Protein AF-A0A6A5S506-F1 (afdb_monomer)

Nearest PDB structures (foldseek):
  6pax-assembly1_A  TM=7.959E-01  e=2.184E-05  Homo sapiens
  1mdm-assembly1_A  TM=7.674E-01  e=9.597E-05  Homo sapiens
  1pdn-assembly1_C  TM=5.297E-01  e=1.581E-03  Drosophila melanogaster
  2lvs-assembly1_A  TM=4.074E-01  e=1.272E-01  Hyperthermus butylicus DSM 5456
  5yzg-assembly1_L  TM=2.862E-01  e=1.609E+00  Homo sapiens

Radius of gyration: 25.76 Å; Cα contacts (8 Å, |Δi|>4): 97; chains: 1; bounding box: 69×29×56 Å

Mean predicted aligned error: 9.63 Å

Solvent-accessible surface area (backbone atoms only — not comparable to full-atom values): 8036 Å² total; per-residue (Å²): 115,65,77,62,83,98,49,81,76,56,67,70,58,49,50,52,47,49,53,40,51,74,70,68,52,54,54,67,54,46,19,65,75,67,35,38,47,50,72,56,47,52,51,29,50,52,21,32,72,76,64,72,32,68,62,73,70,88,87,61,85,84,73,82,78,68,91,71,48,70,68,57,53,50,50,52,49,56,52,33,76,80,36,57,81,65,52,62,67,57,54,44,49,50,40,30,75,78,66,72,42,90,66,52,64,69,54,54,51,54,48,35,58,74,68,70,58,42,66,70,57,34,53,49,51,52,50,66,70,65,60,78,132

pLDDT: mean 86.16, std 11.19, range [46.22, 95.44]

Sequence (133 aa):
MMRVNGKRLPATTQQAVVEHIAAVEKDSEVSAACQVDRRTVAKLRLSLEYWGQCYPPPSVRLGRPPLLQQAQLEALQLYLDGRPGAYLEEMQQCLYNDYDVECSLSTVWRALEKLHYSRKLATKRAIEQSEPL

Structure (mmCIF, N/CA/C/O backbone):
data_AF-A0A6A5S506-F1
#
_entry.id   AF-A0A6A5S506-F1
#
loop_
_atom_site.group_PDB
_atom_site.id
_atom_site.type_symbol
_atom_site.label_atom_id
_atom_site.label_alt_id
_atom_site.label_comp_id
_atom_site.label_asym_id
_atom_site.label_entity_id
_atom_site.label_seq_id
_atom_site.pdbx_PDB_ins_code
_atom_site.Cartn_x
_atom_site.Cartn_y
_atom_site.Cartn_z
_atom_site.occupancy
_atom_site.B_iso_or_equiv
_atom_site.auth_seq_id
_atom_site.auth_comp_id
_atom_site.auth_asym_id
_atom_site.auth_atom_id
_atom_site.pdbx_PDB_model_num
ATOM 1 N N . MET A 1 1 ? 27.027 9.916 -18.399 1.00 61.34 1 MET A N 1
ATOM 2 C CA . MET A 1 1 ? 26.022 8.861 -18.143 1.00 61.34 1 MET A CA 1
ATOM 3 C C . MET A 1 1 ? 25.195 9.221 -16.922 1.00 61.34 1 MET A C 1
ATOM 5 O O . MET A 1 1 ? 25.760 9.427 -15.850 1.00 61.34 1 MET A O 1
ATOM 9 N N . MET A 1 2 ? 23.880 9.333 -17.082 1.00 62.28 2 MET A N 1
ATOM 10 C CA . MET A 1 2 ? 22.970 9.719 -16.009 1.00 62.28 2 MET A CA 1
ATOM 11 C C . MET A 1 2 ? 22.794 8.556 -15.025 1.00 62.28 2 MET A C 1
ATOM 13 O O . MET A 1 2 ? 22.239 7.512 -15.365 1.00 62.28 2 MET A O 1
ATOM 17 N N . ARG A 1 3 ? 23.290 8.725 -13.795 1.00 58.25 3 ARG A N 1
ATOM 18 C CA . ARG A 1 3 ? 23.077 7.785 -12.688 1.00 58.25 3 ARG A CA 1
ATOM 19 C C . ARG A 1 3 ? 22.092 8.398 -11.711 1.00 58.25 3 ARG A C 1
ATOM 21 O O . ARG A 1 3 ? 22.434 9.323 -10.983 1.00 58.25 3 ARG A O 1
ATOM 28 N N . VAL A 1 4 ? 20.872 7.878 -11.695 1.00 61.72 4 VAL A N 1
ATOM 29 C CA . VAL A 1 4 ? 19.868 8.278 -10.711 1.00 61.72 4 VAL A CA 1
ATOM 30 C C . VAL A 1 4 ? 19.883 7.231 -9.599 1.00 61.72 4 VAL A C 1
ATOM 32 O O . VAL A 1 4 ? 19.348 6.136 -9.751 1.00 61.72 4 VAL A O 1
ATOM 35 N N . ASN A 1 5 ? 20.581 7.517 -8.500 1.00 72.19 5 ASN A N 1
ATOM 36 C CA . ASN A 1 5 ? 20.667 6.585 -7.374 1.00 72.19 5 ASN A CA 1
ATOM 37 C C . ASN A 1 5 ? 19.298 6.439 -6.699 1.00 72.19 5 ASN A C 1
ATOM 39 O O . ASN A 1 5 ? 18.710 7.429 -6.266 1.00 72.19 5 ASN A O 1
ATOM 43 N N . GLY A 1 6 ? 18.799 5.202 -6.617 1.00 71.88 6 GLY A N 1
ATOM 44 C CA . GLY A 1 6 ? 17.577 4.848 -5.884 1.00 71.88 6 GLY A CA 1
ATOM 45 C C . GLY A 1 6 ? 16.274 5.463 -6.411 1.00 71.88 6 GLY A C 1
ATOM 46 O O . GLY A 1 6 ? 15.233 5.278 -5.787 1.00 71.88 6 GLY A O 1
ATOM 47 N N . LYS A 1 7 ? 16.297 6.186 -7.538 1.00 83.62 7 LYS A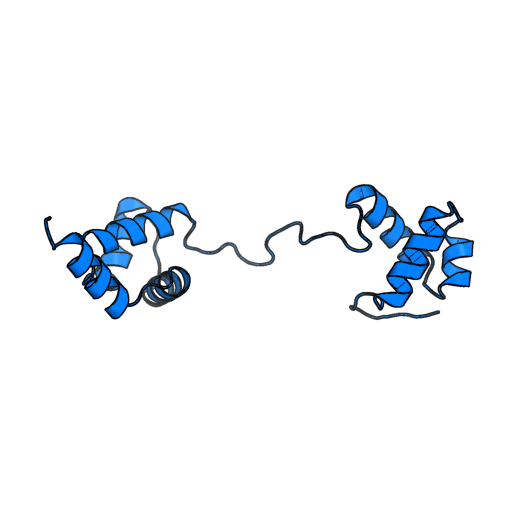 N 1
ATOM 48 C CA . LYS A 1 7 ? 15.117 6.834 -8.128 1.00 83.62 7 LYS A CA 1
ATOM 49 C C . LYS A 1 7 ? 14.898 6.357 -9.560 1.00 83.62 7 LYS A C 1
ATOM 51 O O . LYS A 1 7 ? 15.832 5.949 -10.246 1.00 83.62 7 LYS A O 1
ATOM 56 N N . ARG A 1 8 ? 13.645 6.434 -10.010 1.00 89.31 8 ARG A N 1
ATOM 57 C CA . ARG A 1 8 ? 13.273 6.173 -11.405 1.00 89.31 8 ARG A CA 1
ATOM 58 C C . ARG A 1 8 ? 13.862 7.250 -12.318 1.00 89.31 8 ARG A C 1
ATOM 60 O O . ARG A 1 8 ? 14.032 8.397 -11.904 1.00 89.31 8 ARG A O 1
ATOM 67 N N . LEU A 1 9 ? 14.142 6.876 -13.564 1.00 90.06 9 LEU A N 1
ATOM 68 C CA . LEU A 1 9 ? 14.486 7.828 -14.619 1.00 90.06 9 LEU A CA 1
ATOM 69 C C . LEU A 1 9 ? 13.352 8.853 -14.819 1.00 90.06 9 LEU A C 1
ATOM 71 O O . LEU A 1 9 ? 12.186 8.504 -14.623 1.00 90.06 9 LEU A O 1
ATOM 75 N N . PRO A 1 10 ? 13.657 10.087 -15.250 1.00 90.69 10 PRO A N 1
ATOM 76 C CA . PRO A 1 10 ? 12.651 11.056 -15.674 1.00 90.69 10 PRO A CA 1
ATOM 77 C C . PRO A 1 10 ? 11.755 10.490 -16.780 1.00 90.69 10 PRO A C 1
ATOM 79 O O . PRO A 1 10 ? 12.212 9.695 -17.602 1.00 90.69 10 PRO A O 1
ATOM 82 N N . ALA A 1 11 ? 10.490 10.912 -16.820 1.00 90.56 11 ALA A N 1
ATOM 83 C CA . ALA A 1 11 ? 9.519 10.420 -17.801 1.00 90.56 11 ALA A CA 1
ATOM 84 C C . ALA A 1 11 ? 9.969 10.659 -19.254 1.00 90.56 11 ALA A C 1
ATOM 86 O O . ALA A 1 11 ? 9.819 9.776 -20.089 1.00 90.56 11 ALA A O 1
ATOM 87 N N . THR A 1 12 ? 10.609 11.799 -19.525 1.00 92.88 12 THR A N 1
ATOM 88 C CA . THR A 1 12 ? 11.167 12.134 -20.845 1.00 92.88 12 THR A CA 1
ATOM 89 C C . THR A 1 12 ? 12.238 11.138 -21.287 1.00 92.88 12 THR A C 1
ATOM 91 O O . THR A 1 12 ? 12.208 10.634 -22.404 1.00 92.88 12 THR A O 1
ATOM 94 N N . THR A 1 13 ? 13.158 10.779 -20.389 1.00 92.12 13 THR A N 1
ATOM 95 C CA . THR A 1 13 ? 14.190 9.770 -20.660 1.00 92.12 13 THR A CA 1
ATOM 96 C C . THR A 1 13 ? 13.586 8.379 -20.833 1.00 92.12 13 THR A C 1
ATOM 98 O O . THR A 1 13 ? 14.070 7.603 -21.648 1.00 92.12 13 THR A O 1
ATOM 101 N N . GLN A 1 14 ? 12.533 8.045 -20.080 1.00 92.06 14 GLN A N 1
ATOM 102 C CA . GLN A 1 14 ? 11.826 6.776 -20.261 1.00 92.06 14 GLN A CA 1
ATOM 103 C C . GLN A 1 14 ? 11.188 6.684 -21.649 1.00 92.06 14 GLN A C 1
ATOM 105 O O . GLN A 1 14 ? 11.339 5.656 -22.295 1.00 92.06 14 GLN A O 1
ATOM 110 N N . GLN A 1 15 ? 10.515 7.746 -22.105 1.00 93.88 15 GLN A N 1
ATOM 111 C CA . GLN A 1 15 ? 9.900 7.803 -23.436 1.00 93.88 15 GLN A CA 1
ATOM 112 C C . GLN A 1 15 ? 10.941 7.616 -24.540 1.00 93.88 15 GLN A C 1
ATOM 114 O O . GLN A 1 15 ? 10.774 6.724 -25.363 1.00 93.88 15 GLN A O 1
ATOM 119 N N . ALA A 1 16 ? 12.062 8.341 -24.474 1.00 93.50 16 ALA A N 1
ATOM 120 C CA . ALA A 1 16 ? 13.157 8.171 -25.427 1.00 93.50 16 ALA A CA 1
ATOM 121 C C . ALA A 1 16 ? 13.675 6.720 -25.457 1.00 93.50 16 ALA A C 1
ATOM 123 O O . ALA A 1 16 ? 13.827 6.129 -26.521 1.00 93.50 16 ALA A O 1
ATOM 124 N N . VAL A 1 17 ? 13.885 6.098 -24.289 1.00 92.75 17 VAL A N 1
ATOM 125 C CA . VAL A 1 17 ? 14.314 4.690 -24.220 1.00 92.75 17 VAL A CA 1
ATOM 126 C C . VAL A 1 17 ? 13.277 3.755 -24.852 1.00 92.75 17 VAL A C 1
ATOM 128 O O . VAL A 1 17 ? 13.663 2.826 -25.556 1.00 92.75 17 VAL A O 1
ATOM 131 N N . VAL A 1 18 ? 11.981 3.983 -24.625 1.00 94.88 18 VAL A N 1
ATOM 132 C CA . VAL A 1 18 ? 10.912 3.177 -25.239 1.00 94.88 18 VAL A CA 1
ATOM 133 C C . VAL A 1 18 ? 10.914 3.328 -26.756 1.00 94.88 18 VAL A C 1
ATOM 135 O O . VAL A 1 18 ? 10.841 2.317 -27.446 1.00 94.88 18 VAL A O 1
ATOM 138 N N . GLU A 1 19 ? 11.040 4.548 -27.274 1.00 94.75 19 GLU A N 1
ATOM 139 C CA . GLU A 1 19 ? 11.079 4.828 -28.715 1.00 94.75 19 GLU A CA 1
ATOM 140 C C . GLU A 1 19 ? 12.256 4.116 -29.395 1.00 94.75 19 GLU A C 1
ATOM 142 O O . GLU A 1 19 ? 12.061 3.401 -30.378 1.00 94.75 19 GLU A O 1
ATOM 147 N N . HIS A 1 20 ? 13.457 4.213 -28.821 1.00 93.75 20 HIS A N 1
ATOM 148 C CA . HIS A 1 20 ? 14.643 3.526 -29.341 1.00 93.75 20 HIS A CA 1
ATOM 149 C C . HIS A 1 20 ? 14.534 1.993 -29.245 1.00 93.75 20 HIS A C 1
ATOM 151 O O . HIS A 1 20 ? 14.959 1.270 -30.147 1.00 93.75 20 HIS A O 1
ATOM 157 N N . ILE A 1 21 ? 13.933 1.461 -28.173 1.00 93.25 21 ILE A N 1
ATOM 158 C CA . ILE A 1 21 ? 13.669 0.018 -28.059 1.00 93.25 21 ILE A CA 1
ATOM 159 C C . ILE A 1 21 ? 12.630 -0.430 -29.098 1.00 93.25 21 ILE A C 1
ATOM 161 O O . ILE A 1 21 ? 12.804 -1.488 -29.701 1.00 93.25 21 ILE A O 1
ATOM 165 N N . ALA A 1 22 ? 11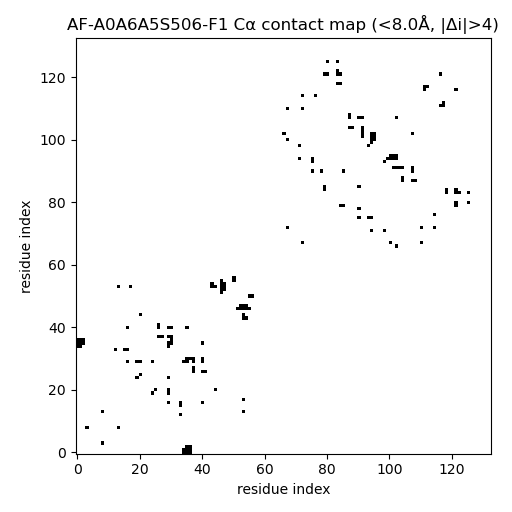.585 0.366 -29.337 1.00 92.12 22 ALA A N 1
ATOM 166 C CA . ALA A 1 22 ? 10.565 0.088 -30.348 1.00 92.12 22 ALA A CA 1
ATOM 167 C C . ALA A 1 22 ? 11.136 0.124 -31.776 1.00 92.12 22 ALA A C 1
ATOM 169 O O . ALA A 1 22 ? 10.696 -0.644 -32.628 1.00 92.12 22 ALA A O 1
ATOM 170 N N . ALA A 1 23 ? 12.164 0.942 -32.015 1.00 93.25 23 ALA A N 1
ATOM 171 C CA . ALA A 1 23 ? 12.942 0.957 -33.253 1.00 93.25 23 ALA A CA 1
ATOM 172 C C . ALA A 1 23 ? 13.892 -0.254 -33.417 1.00 93.25 23 ALA A C 1
ATOM 174 O O . ALA A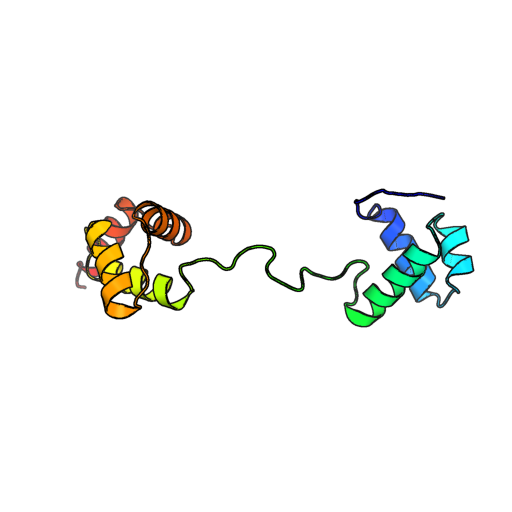 1 23 ? 14.608 -0.341 -34.412 1.00 93.25 23 ALA A O 1
ATOM 175 N N . VAL A 1 24 ? 13.881 -1.213 -32.479 1.00 91.06 24 VAL A N 1
ATOM 176 C CA . VAL A 1 24 ? 14.688 -2.451 -32.507 1.00 91.06 24 VAL A CA 1
ATOM 177 C C . VAL A 1 24 ? 16.202 -2.176 -32.468 1.00 91.06 24 VAL A C 1
ATOM 179 O O . VAL A 1 24 ? 17.022 -2.962 -32.944 1.00 91.06 24 VAL A O 1
ATOM 182 N N . GLU A 1 25 ? 16.601 -1.064 -31.851 1.00 91.94 25 GLU A N 1
ATOM 183 C CA . GLU A 1 25 ? 18.012 -0.733 -31.648 1.00 91.94 25 GLU A CA 1
ATOM 184 C C . GLU A 1 25 ? 18.673 -1.656 -30.614 1.00 91.94 25 GLU A C 1
ATOM 186 O O . GLU A 1 25 ? 18.027 -2.257 -29.745 1.00 91.94 25 GLU A O 1
ATOM 191 N N . LYS A 1 26 ? 20.000 -1.777 -30.656 1.00 93.69 26 LYS A N 1
ATOM 192 C CA . LYS A 1 26 ? 20.753 -2.553 -29.655 1.00 93.69 26 LYS A CA 1
ATOM 193 C C . LYS A 1 26 ? 20.925 -1.753 -28.365 1.00 93.69 26 LYS A C 1
ATOM 195 O O . LYS A 1 26 ? 21.063 -0.538 -28.395 1.00 93.69 26 LYS A O 1
ATOM 200 N N . ASP A 1 27 ? 21.056 -2.433 -27.222 1.00 92.44 27 ASP A N 1
ATOM 201 C CA . ASP A 1 27 ? 21.238 -1.774 -25.912 1.00 92.44 27 ASP A CA 1
ATOM 202 C C . ASP A 1 27 ? 22.395 -0.758 -25.878 1.00 92.44 27 ASP A C 1
ATOM 204 O O . ASP A 1 27 ? 22.353 0.206 -25.117 1.00 92.44 27 ASP A O 1
ATOM 208 N N . SER A 1 28 ? 23.448 -0.976 -26.674 1.00 92.69 28 SER A N 1
ATOM 209 C CA . SER A 1 28 ? 24.576 -0.048 -26.808 1.00 92.69 28 SER A CA 1
ATOM 210 C C . SER A 1 28 ? 24.196 1.267 -27.488 1.00 92.69 28 SER A C 1
ATOM 212 O O . SER A 1 28 ? 24.685 2.315 -27.078 1.00 92.69 28 SER A O 1
ATOM 214 N N . GLU A 1 29 ? 23.331 1.210 -28.500 1.00 93.62 29 GLU A N 1
ATOM 215 C CA . GLU A 1 29 ? 22.855 2.370 -29.264 1.00 93.62 29 GLU A CA 1
ATOM 216 C C . GLU A 1 29 ? 21.900 3.194 -28.399 1.00 93.62 29 GLU A C 1
ATOM 218 O O . GLU A 1 29 ? 22.151 4.376 -28.166 1.00 93.62 29 GLU A O 1
ATOM 223 N N . VAL A 1 30 ? 20.925 2.531 -27.765 1.00 92.94 30 VAL A N 1
ATOM 224 C CA . VAL A 1 30 ? 19.998 3.162 -26.810 1.00 92.94 30 VAL A CA 1
ATOM 225 C C . VAL A 1 30 ? 20.751 3.811 -25.644 1.00 92.94 30 VAL A C 1
ATOM 227 O O . VAL A 1 30 ? 20.432 4.915 -25.206 1.00 92.94 30 VAL A O 1
ATOM 230 N N . SER A 1 31 ? 21.787 3.141 -25.131 1.00 94.06 31 SER A N 1
ATOM 231 C CA . SER A 1 31 ? 22.621 3.669 -24.048 1.00 94.06 31 SER A CA 1
ATOM 232 C C . SER A 1 31 ? 23.354 4.952 -24.454 1.00 94.06 31 SER A C 1
ATOM 234 O O . SER A 1 31 ? 23.385 5.908 -23.673 1.00 94.06 31 SER A O 1
ATOM 236 N N . ALA A 1 32 ? 23.909 4.988 -25.669 1.00 92.94 32 ALA A N 1
ATOM 237 C CA . ALA A 1 32 ? 24.594 6.157 -26.207 1.00 92.94 32 ALA A CA 1
ATOM 238 C C . ALA A 1 32 ? 23.620 7.316 -26.479 1.00 92.94 32 ALA A C 1
ATOM 240 O O . ALA A 1 32 ? 23.904 8.447 -26.081 1.00 92.94 32 ALA A O 1
ATOM 241 N N . ALA A 1 33 ? 22.463 7.028 -27.081 1.00 92.12 33 ALA A N 1
ATOM 242 C CA . ALA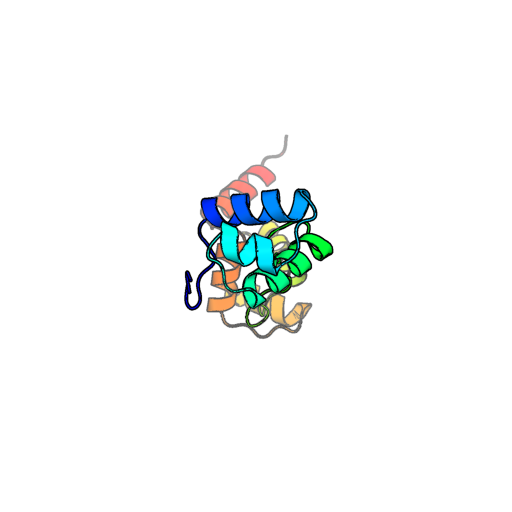 A 1 33 ? 21.448 8.020 -27.429 1.00 92.12 33 ALA A CA 1
ATOM 243 C C . ALA A 1 33 ? 20.787 8.639 -26.187 1.00 92.12 33 ALA A C 1
ATOM 245 O O . ALA A 1 33 ? 20.720 9.859 -26.047 1.00 92.12 33 ALA A O 1
ATOM 246 N N . CYS A 1 34 ? 20.356 7.809 -25.233 1.00 90.19 34 CYS A N 1
ATOM 247 C CA . CYS A 1 34 ? 19.639 8.265 -24.040 1.00 90.19 34 CYS A CA 1
ATOM 248 C C . CYS A 1 34 ? 20.559 8.656 -22.871 1.00 90.19 34 CYS A C 1
ATOM 250 O O . CYS A 1 34 ? 20.066 9.089 -21.828 1.00 90.19 34 CYS A O 1
ATOM 252 N N . GLN A 1 35 ? 21.881 8.477 -22.994 1.00 91.62 35 GLN A N 1
ATOM 253 C CA . GLN A 1 35 ? 22.857 8.703 -21.914 1.00 91.62 35 GLN A CA 1
ATOM 254 C C . GLN A 1 35 ? 22.575 7.875 -20.640 1.00 91.62 35 GLN A C 1
ATOM 256 O O . GLN A 1 35 ? 22.966 8.262 -19.531 1.00 91.62 35 GLN A O 1
ATOM 261 N N . VAL A 1 36 ? 21.922 6.717 -20.790 1.00 90.81 36 VAL A N 1
ATOM 262 C CA . VAL A 1 36 ? 21.536 5.796 -19.707 1.00 90.81 36 VAL A CA 1
ATOM 263 C C . VAL A 1 36 ? 22.503 4.618 -19.658 1.00 90.81 36 VAL A C 1
ATOM 265 O O . VAL A 1 36 ? 22.895 4.094 -20.695 1.00 90.81 36 VAL A O 1
ATOM 268 N N . ASP A 1 37 ? 22.875 4.171 -18.454 1.00 91.31 37 ASP A N 1
ATOM 269 C CA . ASP A 1 37 ? 23.726 2.988 -18.270 1.00 91.31 37 ASP A CA 1
ATOM 270 C C . ASP A 1 37 ? 23.165 1.759 -19.002 1.00 91.31 37 ASP A C 1
ATOM 272 O O . ASP A 1 37 ? 21.980 1.443 -18.884 1.00 91.31 37 ASP A O 1
ATOM 276 N N . ARG A 1 38 ? 24.022 1.035 -19.728 1.00 92.81 38 ARG A N 1
ATOM 277 C CA . ARG A 1 38 ? 23.614 -0.138 -20.512 1.00 92.81 38 ARG A CA 1
ATOM 278 C C . ARG A 1 38 ? 22.896 -1.196 -19.662 1.00 92.81 38 ARG A C 1
ATOM 280 O O . ARG A 1 38 ? 21.949 -1.815 -20.140 1.00 92.81 38 ARG A O 1
ATOM 287 N N . ARG A 1 39 ? 23.291 -1.399 -18.397 1.00 91.94 39 ARG A N 1
ATOM 288 C CA . ARG A 1 39 ? 22.595 -2.335 -17.492 1.00 91.94 39 ARG A CA 1
ATOM 289 C C . ARG A 1 39 ? 21.188 -1.853 -17.160 1.00 91.94 39 ARG A C 1
ATOM 291 O O . ARG A 1 39 ? 20.293 -2.671 -16.976 1.00 91.94 39 ARG A O 1
ATOM 298 N N . THR A 1 40 ? 20.988 -0.542 -17.068 1.00 92.00 40 THR A N 1
ATOM 299 C CA . THR A 1 40 ? 19.662 0.047 -16.872 1.00 92.00 40 THR A CA 1
ATOM 300 C C . THR A 1 40 ? 18.805 -0.148 -18.117 1.00 92.00 40 THR A C 1
ATOM 302 O O . THR A 1 40 ? 17.678 -0.600 -17.974 1.00 92.00 40 THR A O 1
ATOM 305 N N . VAL A 1 41 ? 19.340 0.082 -19.322 1.00 93.94 41 VAL A N 1
ATOM 306 C CA . VAL A 1 41 ? 18.624 -0.201 -20.583 1.00 93.94 41 VAL A CA 1
ATOM 307 C C . VAL A 1 41 ? 18.176 -1.663 -20.648 1.00 93.94 41 VAL A C 1
ATOM 309 O O . VAL A 1 41 ? 16.998 -1.920 -20.873 1.00 93.94 41 VAL A O 1
ATOM 312 N N . ALA A 1 42 ? 19.068 -2.611 -20.344 1.00 94.12 42 ALA A N 1
ATOM 313 C CA . ALA A 1 42 ? 18.729 -4.035 -20.324 1.00 94.12 42 ALA A CA 1
ATOM 314 C C . ALA A 1 42 ? 17.594 -4.360 -19.330 1.00 94.12 42 ALA A C 1
ATOM 316 O O . ALA A 1 42 ? 16.678 -5.113 -19.652 1.00 94.12 42 ALA A O 1
ATOM 317 N N . LYS A 1 43 ? 17.604 -3.751 -18.133 1.00 93.00 43 LYS A N 1
ATOM 318 C CA . LYS A 1 43 ? 16.512 -3.892 -17.151 1.00 93.00 43 LYS A CA 1
ATOM 319 C C . LYS A 1 43 ? 15.193 -3.300 -17.648 1.00 93.00 43 LYS A C 1
ATOM 321 O O . LYS A 1 43 ? 14.148 -3.896 -17.415 1.00 93.00 43 LYS A O 1
ATOM 326 N N . LEU A 1 44 ? 15.235 -2.137 -18.297 1.00 93.25 44 LEU A N 1
ATOM 327 C CA . LEU A 1 44 ? 14.045 -1.485 -18.850 1.00 93.25 44 LEU A CA 1
ATOM 328 C C . LEU A 1 44 ? 13.462 -2.298 -20.005 1.00 93.25 44 LEU A C 1
ATOM 330 O O . LEU A 1 44 ? 12.252 -2.470 -20.059 1.00 93.25 44 LEU A O 1
ATOM 334 N N . ARG A 1 45 ? 14.310 -2.851 -20.878 1.00 94.81 45 ARG A N 1
ATOM 335 C CA . ARG A 1 45 ? 13.902 -3.750 -21.963 1.00 94.81 45 ARG A CA 1
ATOM 336 C C . ARG A 1 45 ? 13.201 -4.990 -21.428 1.00 94.81 45 ARG A C 1
ATOM 338 O O . ARG A 1 45 ? 12.082 -5.264 -21.842 1.00 94.81 45 ARG A O 1
ATOM 345 N N . LEU A 1 46 ? 13.813 -5.662 -20.451 1.00 94.19 46 LEU A N 1
ATOM 346 C CA . LEU A 1 46 ? 13.182 -6.782 -19.756 1.00 94.19 46 LEU A CA 1
ATOM 347 C C . LEU A 1 46 ? 11.844 -6.351 -19.139 1.00 94.19 46 LEU A C 1
ATOM 349 O O . LEU A 1 46 ? 10.848 -7.054 -19.235 1.00 94.19 46 LEU A O 1
ATOM 353 N N . SER A 1 47 ? 11.793 -5.164 -18.533 1.00 93.56 47 SER A N 1
ATOM 354 C CA . SER A 1 47 ? 10.559 -4.679 -17.928 1.00 93.56 47 SER A CA 1
ATOM 355 C C . SER A 1 47 ? 9.443 -4.427 -18.943 1.00 93.56 47 SER A C 1
ATOM 357 O O . SER A 1 47 ? 8.284 -4.754 -18.689 1.00 93.56 47 SER A O 1
ATOM 359 N N . LEU A 1 48 ? 9.789 -3.868 -20.100 1.00 93.88 48 LEU A N 1
ATOM 360 C CA . LEU A 1 48 ? 8.860 -3.641 -21.202 1.00 93.88 48 LEU A CA 1
ATOM 361 C C . LEU A 1 48 ? 8.362 -4.961 -21.794 1.00 93.88 48 LEU A C 1
ATOM 363 O O . LEU A 1 48 ? 7.177 -5.072 -22.081 1.00 93.88 48 LEU A O 1
ATOM 367 N N . GLU A 1 49 ? 9.231 -5.963 -21.915 1.00 93.75 49 GLU A N 1
ATOM 368 C CA . GLU A 1 49 ? 8.870 -7.295 -22.410 1.00 93.75 49 GLU A CA 1
ATOM 369 C C . GLU A 1 49 ? 7.875 -8.007 -21.481 1.00 93.75 49 GLU A C 1
ATOM 371 O O . GLU A 1 49 ? 6.861 -8.522 -21.942 1.00 93.75 49 GLU A O 1
ATOM 376 N N . TYR A 1 50 ? 8.127 -8.001 -20.167 1.00 93.62 50 TYR A N 1
ATOM 377 C CA . TYR A 1 50 ? 7.296 -8.734 -19.204 1.00 93.62 50 TYR A CA 1
ATOM 378 C C . TYR A 1 50 ? 6.029 -7.985 -18.779 1.00 93.62 50 TYR A C 1
ATOM 380 O O . TYR A 1 50 ? 4.995 -8.611 -18.550 1.00 93.62 50 TYR A O 1
ATOM 388 N N . TRP A 1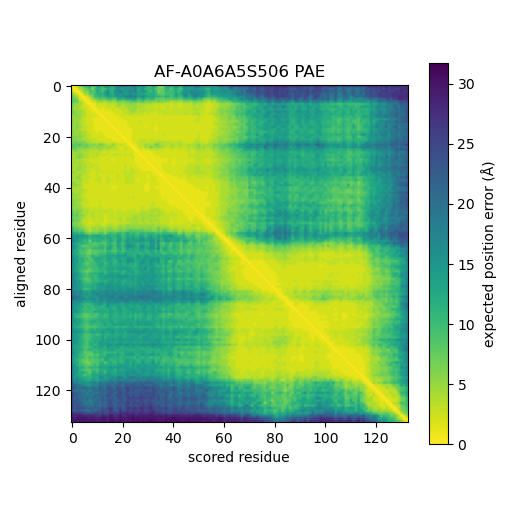 51 ? 6.100 -6.660 -18.618 1.00 91.25 51 TRP A N 1
ATOM 389 C CA . TRP A 1 51 ? 5.009 -5.865 -18.036 1.00 91.25 51 TRP A CA 1
ATOM 390 C C . TRP A 1 51 ? 4.439 -4.801 -18.979 1.00 91.25 51 TRP A C 1
ATOM 392 O O . TRP A 1 51 ? 3.489 -4.122 -18.597 1.00 91.25 51 TRP A O 1
ATOM 402 N N . GLY A 1 52 ? 5.005 -4.602 -20.174 1.00 92.00 52 GLY A N 1
ATOM 403 C CA . GLY A 1 52 ? 4.572 -3.550 -21.106 1.00 92.00 52 GLY A CA 1
ATOM 404 C C . GLY A 1 52 ? 4.915 -2.124 -20.655 1.00 92.00 52 GLY A C 1
ATOM 405 O O . GLY A 1 52 ? 4.468 -1.157 -21.264 1.00 92.00 52 GLY A O 1
ATOM 406 N N . GLN A 1 53 ? 5.701 -1.967 -19.586 1.00 91.75 53 GLN A N 1
ATOM 407 C CA . GLN A 1 53 ? 6.076 -0.669 -19.024 1.00 91.75 53 GLN A CA 1
ATOM 408 C C . GLN A 1 53 ? 7.512 -0.676 -18.490 1.00 91.75 53 GLN A C 1
ATOM 410 O O . GLN A 1 53 ? 8.030 -1.703 -18.052 1.00 91.75 53 GLN A O 1
ATOM 415 N N . CYS A 1 54 ? 8.153 0.497 -18.478 1.00 91.12 54 CYS A N 1
ATOM 416 C CA . CYS A 1 54 ? 9.556 0.678 -18.083 1.00 91.12 54 CYS A CA 1
ATOM 417 C C . CYS A 1 54 ? 9.902 0.172 -16.677 1.00 91.12 54 CYS A C 1
ATOM 419 O O . CYS A 1 54 ? 11.040 -0.214 -16.432 1.00 91.12 54 CYS A O 1
ATOM 421 N N . TYR A 1 55 ? 8.950 0.196 -15.745 1.00 90.56 55 TYR A N 1
ATOM 422 C CA . TYR A 1 55 ? 9.159 -0.306 -14.390 1.00 90.56 55 TYR A CA 1
ATOM 423 C C . TYR A 1 55 ? 8.062 -1.296 -14.028 1.00 90.56 55 TYR A C 1
ATOM 425 O O . TYR A 1 55 ? 6.895 -0.997 -14.286 1.00 90.56 55 TYR A O 1
ATOM 433 N N . PRO A 1 56 ? 8.393 -2.419 -13.371 1.00 87.50 56 PRO A N 1
ATOM 434 C CA . PRO A 1 56 ? 7.392 -3.385 -12.960 1.00 87.50 56 PRO A CA 1
ATOM 435 C C . PRO A 1 56 ? 6.333 -2.711 -12.077 1.00 87.50 56 PRO A C 1
ATOM 437 O O . PRO A 1 56 ? 6.668 -1.847 -11.250 1.00 87.50 56 PRO A O 1
ATOM 440 N N . PRO A 1 57 ? 5.052 -3.080 -12.242 1.00 85.81 57 PRO A N 1
ATOM 441 C CA . PRO A 1 57 ? 4.024 -2.658 -11.308 1.00 85.81 57 PRO A CA 1
ATOM 442 C C . PRO A 1 57 ? 4.342 -3.240 -9.920 1.00 85.81 57 PRO A C 1
ATOM 444 O O . PRO A 1 57 ? 5.118 -4.194 -9.814 1.00 85.81 57 PRO A O 1
ATOM 447 N N . PRO A 1 58 ? 3.767 -2.693 -8.836 1.00 82.31 58 PRO A N 1
ATOM 448 C CA . PRO A 1 58 ? 3.889 -3.297 -7.514 1.00 82.31 58 PRO A CA 1
ATOM 449 C C . PRO A 1 58 ? 3.351 -4.737 -7.558 1.00 82.31 58 PRO A C 1
ATOM 451 O O . PRO A 1 58 ? 2.144 -4.951 -7.589 1.00 82.31 58 PRO A O 1
ATOM 454 N N . SER A 1 59 ? 4.2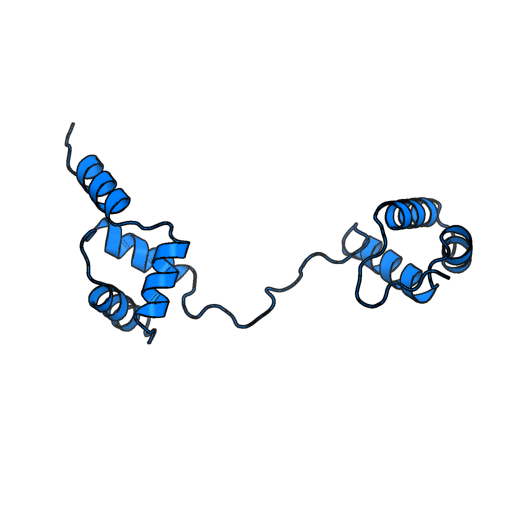49 -5.723 -7.611 1.00 76.69 59 SER A N 1
ATOM 455 C CA . SER A 1 59 ? 3.896 -7.138 -7.793 1.00 76.69 59 SER A CA 1
ATOM 456 C C . SER A 1 59 ? 3.449 -7.813 -6.498 1.00 76.69 59 SER A C 1
ATOM 458 O O . SER A 1 59 ? 2.842 -8.878 -6.525 1.00 76.69 59 SER A O 1
ATOM 460 N N . VAL A 1 60 ? 3.734 -7.192 -5.355 1.00 76.38 60 VAL A N 1
ATOM 461 C CA . VAL A 1 60 ? 3.407 -7.707 -4.027 1.00 76.38 60 VAL A CA 1
ATOM 462 C C . VAL A 1 60 ? 3.003 -6.552 -3.124 1.00 76.38 60 VAL A C 1
ATOM 464 O O . VAL A 1 60 ? 3.553 -5.451 -3.223 1.00 76.38 60 VAL A O 1
ATOM 467 N N . ARG A 1 61 ? 2.063 -6.804 -2.203 1.00 70.38 61 ARG A N 1
ATOM 468 C CA . ARG A 1 61 ? 1.828 -5.881 -1.088 1.00 70.38 61 ARG A CA 1
ATOM 469 C C . ARG A 1 61 ? 3.112 -5.813 -0.269 1.00 70.38 61 ARG A C 1
ATOM 471 O O . ARG A 1 61 ? 3.540 -6.810 0.301 1.00 70.38 61 ARG A O 1
ATOM 478 N N . LEU A 1 62 ? 3.732 -4.639 -0.246 1.00 79.12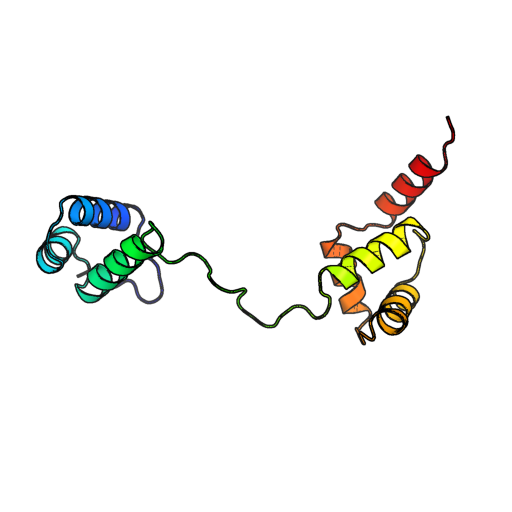 62 LEU A N 1
ATOM 479 C CA . LEU A 1 62 ? 4.930 -4.405 0.546 1.00 79.12 62 LEU A CA 1
ATOM 480 C C . LEU A 1 62 ? 4.544 -4.272 2.024 1.00 79.12 62 LEU A C 1
ATOM 482 O O . LEU A 1 62 ? 3.618 -3.538 2.365 1.00 79.12 62 LEU A O 1
ATOM 486 N N . GLY A 1 63 ? 5.285 -4.956 2.894 1.00 84.12 63 GLY A N 1
ATOM 487 C CA . GLY A 1 63 ? 5.118 -4.887 4.345 1.00 84.12 63 GLY A CA 1
ATOM 488 C C . GLY A 1 63 ? 4.385 -6.083 4.954 1.00 84.12 63 GLY A C 1
ATOM 489 O O . GLY A 1 63 ? 4.051 -7.057 4.282 1.00 84.12 63 GLY A O 1
ATOM 490 N N . ARG A 1 64 ? 4.170 -6.013 6.273 1.00 83.25 64 ARG A N 1
ATOM 491 C CA . ARG A 1 64 ? 3.468 -7.055 7.028 1.00 83.25 64 ARG A CA 1
ATOM 492 C C . ARG A 1 64 ? 1.993 -7.090 6.599 1.00 83.25 64 ARG A C 1
ATOM 494 O O . ARG A 1 64 ? 1.362 -6.029 6.593 1.00 83.25 64 ARG A O 1
ATOM 501 N N . PRO A 1 65 ? 1.426 -8.271 6.295 1.00 84.00 65 PRO A N 1
ATOM 502 C CA . PRO A 1 65 ? -0.007 -8.404 6.072 1.00 84.00 65 PRO A CA 1
ATOM 503 C C . PRO A 1 65 ? -0.810 -7.812 7.243 1.00 84.00 65 PRO A C 1
ATOM 505 O O . PRO A 1 65 ? -0.384 -7.933 8.398 1.00 84.00 65 PRO A O 1
ATOM 508 N N . PRO A 1 66 ? -1.943 -7.140 6.976 1.00 86.12 66 PRO A N 1
ATOM 509 C CA . PRO A 1 66 ? -2.793 -6.621 8.039 1.00 86.12 66 PRO A CA 1
ATOM 510 C C . PRO A 1 66 ? -3.322 -7.772 8.904 1.00 86.12 66 PRO A C 1
ATOM 512 O O . PRO A 1 66 ? -3.578 -8.858 8.394 1.00 86.12 66 PRO A O 1
ATOM 515 N N . LEU A 1 67 ? -3.495 -7.517 10.206 1.00 90.62 67 LEU A N 1
ATOM 516 C CA . LEU A 1 67 ? -4.025 -8.514 11.143 1.00 90.62 67 LEU A CA 1
ATOM 517 C C . LEU A 1 67 ? -5.463 -8.918 10.786 1.00 90.62 67 LEU A C 1
ATOM 519 O O . LEU A 1 67 ? -5.788 -10.096 10.770 1.00 90.62 67 LEU A O 1
ATOM 523 N N . LEU A 1 68 ? -6.302 -7.927 10.480 1.00 92.00 68 LEU A N 1
ATOM 524 C CA . LEU A 1 68 ? -7.668 -8.147 10.018 1.00 92.00 68 LEU A CA 1
ATOM 525 C C . LEU A 1 68 ? -7.654 -8.298 8.499 1.00 92.00 68 LEU A C 1
ATOM 527 O O . LEU A 1 68 ? -7.224 -7.382 7.786 1.00 92.00 68 LEU A O 1
ATOM 531 N N . GLN A 1 69 ? -8.098 -9.456 8.022 1.00 90.81 69 GLN A N 1
ATOM 532 C CA . GLN A 1 69 ? -8.305 -9.710 6.603 1.00 90.81 69 GLN A CA 1
ATOM 533 C C . GLN A 1 69 ? -9.700 -9.232 6.193 1.00 90.81 69 GLN A C 1
ATOM 535 O O . GLN A 1 69 ? -10.497 -8.763 7.005 1.00 90.81 69 GLN A O 1
ATOM 540 N N . GLN A 1 70 ? -9.984 -9.339 4.899 1.00 90.06 70 GLN A N 1
ATOM 541 C CA . GLN A 1 70 ? -11.225 -8.842 4.320 1.00 90.06 70 GLN A CA 1
ATOM 542 C C . GLN A 1 70 ? -12.469 -9.489 4.956 1.00 90.06 70 GLN A C 1
ATOM 544 O O . GLN A 1 70 ? -13.405 -8.776 5.297 1.00 90.06 70 GLN A O 1
ATOM 549 N N . ALA A 1 71 ? -12.435 -10.799 5.216 1.00 90.75 71 ALA A N 1
ATOM 550 C CA . ALA A 1 71 ? -13.547 -11.517 5.841 1.00 90.75 71 ALA A CA 1
ATOM 551 C C . ALA A 1 71 ? -13.881 -10.992 7.250 1.00 90.75 71 ALA A C 1
ATOM 553 O O . ALA A 1 71 ? -15.049 -10.807 7.576 1.00 90.75 71 ALA A O 1
ATOM 554 N N . GLN A 1 72 ? -12.867 -10.686 8.071 1.00 92.94 72 GLN A N 1
ATOM 555 C CA . GLN A 1 72 ? -13.092 -10.105 9.400 1.00 92.94 72 GLN A CA 1
ATOM 556 C C . GLN A 1 72 ? -13.677 -8.691 9.318 1.00 92.94 72 GLN A C 1
ATOM 558 O O . GLN A 1 72 ? -14.488 -8.308 10.156 1.00 92.94 72 GLN A O 1
ATOM 563 N N . LEU A 1 73 ? -13.266 -7.903 8.320 1.00 92.50 73 LEU A N 1
ATOM 564 C CA . LEU A 1 73 ? -13.807 -6.558 8.112 1.00 92.50 73 LEU A CA 1
ATOM 565 C C . LEU A 1 73 ? -15.281 -6.602 7.694 1.00 92.50 73 LEU A C 1
ATOM 567 O O . LEU A 1 73 ? -16.075 -5.810 8.194 1.00 92.50 73 LEU A O 1
ATOM 571 N N . GLU A 1 74 ? -15.646 -7.537 6.819 1.00 91.50 74 GLU A N 1
ATOM 572 C CA . GLU A 1 74 ? -17.030 -7.751 6.382 1.00 91.50 74 GLU A CA 1
ATOM 573 C C . GLU A 1 74 ? -17.919 -8.235 7.527 1.00 91.50 74 GLU A C 1
ATOM 575 O O . GLU A 1 74 ? -19.020 -7.719 7.709 1.00 91.50 74 GLU A O 1
ATOM 580 N N . ALA A 1 75 ? -17.423 -9.157 8.353 1.00 90.19 75 ALA A N 1
ATOM 581 C CA . ALA A 1 75 ? -18.136 -9.607 9.543 1.00 90.19 75 ALA A CA 1
ATOM 582 C C . ALA A 1 75 ? -18.373 -8.470 10.538 1.00 90.19 75 ALA A C 1
ATOM 584 O O . ALA A 1 75 ? -19.472 -8.311 11.062 1.00 90.19 75 ALA A O 1
ATOM 585 N N . LEU A 1 76 ? -17.354 -7.637 10.750 1.00 91.44 76 LEU A N 1
ATOM 586 C CA . LEU A 1 76 ? -17.456 -6.475 11.620 1.00 91.44 76 LEU A CA 1
ATOM 587 C C . LEU A 1 76 ? -18.456 -5.448 11.070 1.00 91.44 76 LEU A C 1
ATOM 589 O O . LEU A 1 76 ? -19.214 -4.863 11.838 1.00 91.44 76 LEU A O 1
ATOM 593 N N . GLN A 1 77 ? -18.512 -5.264 9.750 1.00 90.31 77 GLN A N 1
ATOM 594 C CA . GLN A 1 77 ? -19.523 -4.421 9.114 1.00 90.31 77 GLN A CA 1
ATOM 595 C C . GLN A 1 77 ? -20.940 -4.987 9.302 1.00 90.31 77 GLN A C 1
ATOM 597 O O . GLN A 1 77 ? -21.823 -4.251 9.734 1.00 90.31 77 GLN A O 1
ATOM 602 N N . LEU A 1 78 ? -21.146 -6.284 9.060 1.00 89.81 78 LEU A N 1
ATOM 603 C CA . LEU A 1 78 ? -22.436 -6.952 9.264 1.00 89.81 78 LEU A CA 1
ATOM 604 C C . LEU A 1 78 ? -22.900 -6.851 10.728 1.00 89.81 78 LEU A C 1
ATOM 606 O O . LEU A 1 78 ? -24.067 -6.571 11.007 1.00 89.81 78 LEU A O 1
ATOM 610 N N . TYR A 1 79 ? -21.970 -7.044 11.665 1.00 89.50 79 TYR A N 1
ATOM 611 C CA . TYR A 1 79 ? -22.222 -6.913 13.097 1.00 89.50 79 TYR A CA 1
ATOM 612 C C . TYR A 1 79 ? -22.712 -5.503 13.456 1.00 89.50 79 TYR A C 1
ATOM 614 O O . TYR A 1 79 ? -23.670 -5.344 14.215 1.00 89.50 79 TYR A O 1
ATOM 622 N N . LEU A 1 80 ? -22.088 -4.477 12.872 1.00 88.31 80 LEU A N 1
ATOM 623 C CA . LEU A 1 80 ? -22.448 -3.075 13.078 1.00 88.31 80 LEU A CA 1
ATOM 624 C C . LEU A 1 80 ? -23.762 -2.678 12.414 1.00 88.31 80 LEU A C 1
ATOM 626 O O . LEU A 1 80 ? -24.495 -1.877 12.989 1.00 88.31 80 LEU A O 1
ATOM 630 N N . ASP A 1 81 ? -24.080 -3.236 11.248 1.00 85.69 81 ASP A N 1
ATOM 631 C CA . ASP A 1 81 ? -25.351 -2.967 10.572 1.00 85.69 81 ASP A CA 1
ATOM 632 C C . ASP A 1 81 ? -26.536 -3.438 11.438 1.00 85.69 81 ASP A C 1
ATOM 634 O O . ASP A 1 81 ? -27.543 -2.743 11.543 1.00 85.69 81 ASP A O 1
ATOM 638 N N . GLY A 1 82 ? -26.389 -4.561 12.153 1.00 84.56 82 GLY A N 1
ATOM 639 C CA . GLY A 1 82 ? -27.380 -5.006 13.139 1.00 84.56 82 GLY A CA 1
ATOM 640 C C . GLY A 1 82 ? -27.315 -4.275 14.488 1.00 84.56 82 GLY A C 1
ATOM 641 O O . GLY A 1 82 ? -28.294 -4.279 15.238 1.00 84.56 82 GLY A O 1
ATOM 642 N N . ARG A 1 83 ? -26.163 -3.684 14.841 1.00 85.25 83 ARG A N 1
ATOM 643 C CA . ARG A 1 83 ? -25.890 -3.074 16.159 1.00 85.25 83 ARG A CA 1
ATOM 644 C C . ARG A 1 83 ? -25.036 -1.806 16.022 1.00 85.25 83 ARG A C 1
ATOM 646 O O . ARG A 1 83 ? -23.867 -1.789 16.415 1.00 85.25 83 ARG A O 1
ATOM 653 N N . PRO A 1 84 ? -25.615 -0.695 15.542 1.00 82.38 84 PRO A N 1
ATOM 654 C CA . PRO A 1 84 ? -24.851 0.504 15.194 1.00 82.38 84 PRO A CA 1
ATOM 655 C C . PRO A 1 84 ? -24.174 1.186 16.395 1.00 82.38 84 PRO A C 1
ATOM 657 O O . PRO A 1 84 ? -23.215 1.944 16.224 1.00 82.38 84 PRO A O 1
ATOM 660 N N . GLY A 1 85 ? -24.682 0.930 17.605 1.00 82.69 85 GLY A N 1
ATOM 661 C CA . GLY A 1 85 ? -24.181 1.466 18.871 1.00 82.69 85 GLY A CA 1
ATOM 662 C C . GLY A 1 85 ? -23.205 0.561 19.624 1.00 82.69 85 GLY A C 1
ATOM 663 O O . GLY A 1 85 ? -22.893 0.889 20.765 1.00 82.69 85 GLY A O 1
ATOM 664 N N . ALA A 1 86 ? -22.752 -0.549 19.030 1.00 87.31 86 ALA A N 1
ATOM 665 C CA . ALA A 1 86 ? -21.845 -1.477 19.699 1.00 87.31 86 ALA A CA 1
ATOM 666 C C . ALA A 1 86 ? -20.532 -0.801 20.141 1.00 87.31 86 ALA A C 1
ATOM 668 O O . ALA A 1 86 ? -19.996 0.082 19.460 1.00 87.31 86 ALA A O 1
ATOM 669 N N . TYR A 1 87 ? -20.011 -1.232 21.286 1.00 90.44 87 TYR A N 1
ATOM 670 C CA . TYR A 1 87 ? -18.740 -0.778 21.844 1.00 90.44 87 TYR A CA 1
ATOM 671 C C . TYR A 1 87 ? -17.549 -1.480 21.178 1.00 90.44 87 TYR A C 1
ATOM 673 O O . TYR A 1 87 ? -17.684 -2.533 20.552 1.00 90.44 87 TYR A O 1
ATOM 681 N N . LEU A 1 88 ? -16.353 -0.894 21.300 1.00 91.69 88 LEU A N 1
ATOM 682 C CA . LEU A 1 88 ? -15.143 -1.448 20.675 1.00 91.69 88 LEU A CA 1
ATOM 683 C C . LEU A 1 88 ? -14.776 -2.814 21.261 1.00 91.69 88 LEU A C 1
ATOM 685 O O . LEU A 1 88 ? -14.308 -3.686 20.533 1.00 91.69 88 LEU A O 1
ATOM 689 N N . GLU A 1 89 ? -15.022 -2.998 22.554 1.00 93.50 89 GLU A N 1
ATOM 690 C CA . GLU A 1 89 ? -14.833 -4.246 23.285 1.00 93.50 89 GLU A CA 1
ATOM 691 C C . GLU A 1 89 ? -15.749 -5.350 22.741 1.00 93.50 89 GLU A C 1
ATOM 693 O O . GLU A 1 89 ? -15.318 -6.484 22.562 1.00 93.50 89 GLU A O 1
ATOM 698 N N . GLU A 1 90 ? -16.995 -5.022 22.390 1.00 93.31 90 GLU A N 1
ATOM 699 C CA . GLU A 1 90 ? -17.938 -5.989 21.815 1.00 93.31 90 GLU A CA 1
ATOM 700 C C . GLU A 1 90 ? -17.512 -6.419 20.408 1.00 93.31 90 GLU A C 1
ATOM 702 O O . GLU A 1 90 ? -17.597 -7.595 20.057 1.00 93.31 90 GLU A O 1
ATOM 707 N N . MET A 1 91 ? -17.005 -5.479 19.605 1.00 92.75 91 MET A N 1
ATOM 708 C CA . MET A 1 91 ? -16.464 -5.780 18.276 1.00 92.75 91 MET A CA 1
ATOM 709 C C . MET A 1 91 ? -15.194 -6.633 18.367 1.00 92.75 91 MET A C 1
ATOM 711 O O . MET A 1 91 ? -15.020 -7.567 17.588 1.00 92.75 91 MET A O 1
ATOM 715 N N . GLN 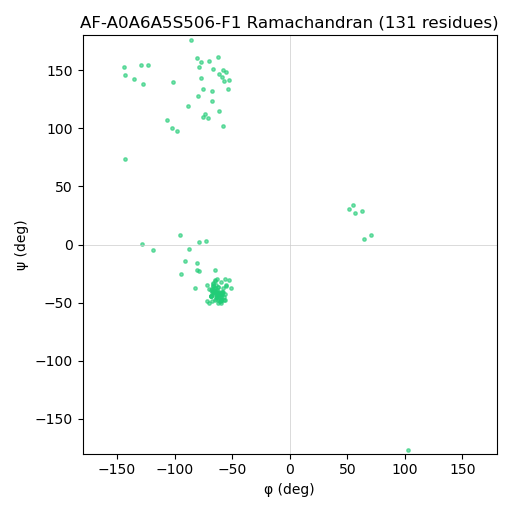A 1 92 ? -14.317 -6.337 19.328 1.00 95.38 92 GLN A N 1
ATOM 716 C CA . GLN A 1 92 ? -13.137 -7.150 19.621 1.00 95.38 92 GLN A CA 1
ATOM 717 C C . GLN A 1 92 ? -13.544 -8.578 20.008 1.00 95.38 92 GLN A C 1
ATOM 719 O O . GLN A 1 92 ? -12.975 -9.537 19.491 1.00 95.38 92 GLN A O 1
ATOM 724 N N . GLN A 1 93 ? -14.554 -8.716 20.871 1.00 94.38 93 GLN A N 1
ATOM 725 C CA . GLN A 1 93 ? -15.070 -10.011 21.301 1.00 94.38 93 GLN A CA 1
ATOM 726 C C . GLN A 1 93 ? -15.685 -10.795 20.133 1.00 94.38 93 GLN A C 1
ATOM 728 O O . GLN A 1 93 ? -15.452 -11.993 20.027 1.00 94.38 93 GLN A O 1
ATOM 733 N N . CYS A 1 94 ? -16.422 -10.137 19.232 1.00 92.75 94 CYS A N 1
ATOM 734 C CA . CYS A 1 94 ? -16.951 -10.759 18.012 1.00 92.75 94 CYS A CA 1
ATOM 735 C C . CYS A 1 94 ? -15.820 -11.301 17.123 1.00 92.75 94 CYS A C 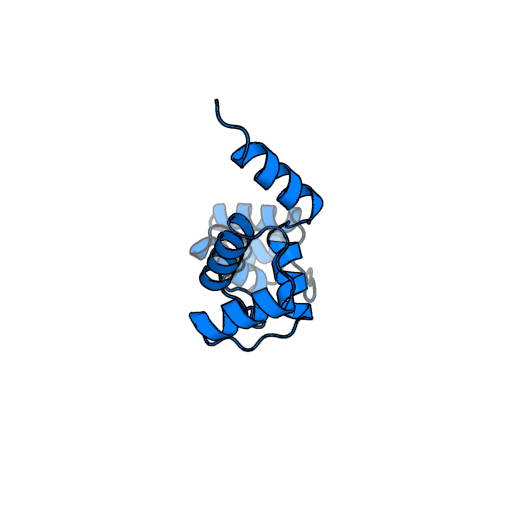1
ATOM 737 O O . CYS A 1 94 ? -15.849 -12.462 16.722 1.00 92.75 94 CYS A O 1
ATOM 739 N N . LEU A 1 95 ? -14.769 -10.507 16.894 1.00 94.12 95 LEU A N 1
ATOM 740 C CA . LEU A 1 95 ? -13.605 -10.939 16.113 1.00 94.12 95 LEU A CA 1
ATOM 741 C C . LEU A 1 95 ? -12.867 -12.126 16.742 1.00 94.12 95 LEU A C 1
ATOM 743 O O . LEU A 1 95 ? -12.382 -12.998 16.021 1.00 94.12 95 LEU A O 1
ATOM 747 N N . TYR A 1 96 ? -12.781 -12.168 18.069 1.00 95.31 96 TYR A N 1
ATOM 748 C CA . TYR A 1 96 ? -12.186 -13.298 18.771 1.00 95.31 96 TYR A CA 1
ATOM 749 C C . TYR A 1 96 ? -13.070 -14.546 18.683 1.00 95.31 96 TYR A C 1
ATOM 751 O O . TYR A 1 96 ? -12.604 -15.602 18.274 1.00 95.31 96 TYR A O 1
ATOM 759 N N . ASN A 1 97 ? -14.357 -14.422 19.001 1.00 93.81 97 ASN A N 1
ATOM 760 C CA . ASN A 1 97 ? -15.268 -15.562 19.068 1.00 93.81 97 ASN A CA 1
ATOM 761 C C . ASN A 1 97 ? -15.502 -16.217 17.697 1.00 93.81 97 ASN A C 1
ATOM 763 O O . ASN A 1 97 ? -15.561 -17.441 17.613 1.00 93.81 97 ASN A O 1
ATOM 767 N N . ASP A 1 98 ? -15.632 -15.414 16.638 1.00 92.62 98 ASP A N 1
ATOM 768 C CA . ASP A 1 98 ? -16.038 -15.912 15.318 1.00 92.62 98 ASP A CA 1
ATOM 769 C C . ASP A 1 98 ? -14.836 -16.232 14.411 1.00 92.62 98 ASP A C 1
ATOM 771 O O . ASP A 1 98 ? -14.944 -17.064 13.508 1.00 92.62 98 ASP A O 1
ATOM 775 N N . TYR A 1 99 ? -13.686 -15.583 14.636 1.00 92.75 99 TYR A N 1
ATOM 776 C CA . TYR A 1 99 ? -12.507 -15.686 13.763 1.00 92.75 99 TYR A CA 1
ATOM 777 C C . TYR A 1 99 ? -11.202 -16.040 14.487 1.00 92.75 99 TYR A C 1
ATOM 779 O O . TYR A 1 99 ? -10.171 -16.121 13.817 1.00 92.75 99 TYR A O 1
ATOM 787 N N . ASP A 1 100 ? -11.222 -16.235 15.809 1.00 93.75 100 ASP A N 1
ATOM 788 C CA . ASP A 1 100 ? -10.036 -16.498 16.642 1.00 93.75 100 ASP A CA 1
ATOM 789 C C . ASP A 1 100 ? -8.944 -15.419 16.481 1.00 93.75 100 ASP A C 1
ATOM 791 O O . ASP A 1 100 ? -7.740 -15.681 16.487 1.00 93.75 100 ASP A O 1
ATOM 795 N N . VAL A 1 101 ? -9.364 -14.160 16.272 1.00 93.31 101 VAL A N 1
ATOM 796 C CA . VAL A 1 101 ? -8.441 -13.032 16.087 1.00 93.31 101 VAL A CA 1
ATOM 797 C C . VAL A 1 101 ? -8.342 -12.193 17.352 1.00 93.31 101 VAL A C 1
ATOM 799 O O . VAL A 1 101 ? -9.141 -11.288 17.600 1.00 93.31 101 VAL A O 1
ATOM 802 N N . GLU A 1 102 ? -7.268 -12.413 18.106 1.00 93.88 102 GLU A N 1
ATOM 803 C CA . GLU A 1 102 ? -6.863 -11.513 19.182 1.00 93.88 102 GLU A CA 1
ATOM 804 C C . GLU A 1 102 ? -6.314 -10.203 18.606 1.00 93.88 102 GLU A C 1
ATOM 806 O O . GLU A 1 102 ? -5.227 -10.133 18.022 1.00 93.88 102 GLU A O 1
ATOM 811 N N . CYS A 1 103 ? -7.071 -9.122 18.767 1.00 92.38 103 CYS A N 1
ATOM 812 C CA . CYS A 1 103 ? -6.670 -7.795 18.323 1.00 92.38 103 CYS A CA 1
ATOM 813 C C . CYS A 1 103 ? -6.825 -6.771 19.446 1.00 92.38 103 CYS A C 1
ATOM 815 O O . CYS A 1 103 ? -7.621 -6.950 20.354 1.00 92.38 103 CYS A O 1
ATOM 817 N N . SER A 1 104 ? -6.053 -5.684 19.405 1.00 95.44 104 SER A N 1
ATOM 818 C CA . SER A 1 104 ? -6.213 -4.576 20.359 1.00 95.44 104 SER A CA 1
ATOM 819 C C . SER A 1 104 ? -7.423 -3.701 20.008 1.00 95.44 104 SER A C 1
ATOM 821 O O . SER A 1 104 ? -7.775 -3.591 18.831 1.00 95.44 104 SER A O 1
ATOM 823 N N . LEU A 1 105 ? -7.976 -2.964 20.979 1.00 94.44 105 LEU A N 1
ATOM 824 C CA . LEU A 1 105 ? -9.020 -1.957 20.717 1.00 94.44 105 LEU A CA 1
ATOM 825 C C . LEU A 1 105 ? -8.576 -0.915 19.675 1.00 94.44 105 LEU A C 1
ATOM 827 O O . LEU A 1 105 ? -9.362 -0.492 18.832 1.00 94.44 105 LEU A O 1
ATOM 831 N N . SER A 1 106 ? -7.289 -0.547 19.659 1.00 94.75 106 SER A N 1
ATOM 832 C CA . SER A 1 106 ? -6.729 0.343 18.634 1.00 94.75 106 SER A CA 1
ATOM 833 C C . SER A 1 106 ? -6.760 -0.270 17.232 1.00 94.75 106 SER A C 1
ATOM 835 O O . SER A 1 106 ? -6.893 0.455 16.247 1.00 94.75 106 SER A O 1
ATOM 837 N N . THR A 1 107 ? -6.635 -1.595 17.117 1.00 93.81 107 THR A N 1
ATOM 838 C CA . THR A 1 107 ? -6.768 -2.304 15.838 1.00 93.81 107 THR A CA 1
ATOM 839 C C . THR A 1 107 ? -8.208 -2.245 15.343 1.00 93.81 107 THR A C 1
ATOM 841 O O . THR A 1 107 ? -8.414 -1.933 14.171 1.00 93.81 107 THR A O 1
ATOM 844 N N . VAL A 1 108 ? -9.182 -2.475 16.230 1.00 93.44 108 VAL A N 1
ATOM 845 C CA . VAL A 1 108 ? -10.617 -2.345 15.925 1.00 93.44 108 VAL A CA 1
ATOM 846 C C . VAL A 1 108 ? -10.938 -0.919 15.481 1.00 93.44 108 VAL A C 1
ATOM 848 O O . VAL A 1 108 ? -11.517 -0.720 14.419 1.00 93.44 108 VAL A O 1
ATOM 851 N N . TRP A 1 109 ? -10.469 0.090 16.220 1.00 92.62 109 TRP A N 1
ATOM 852 C CA . TRP A 1 109 ? -10.673 1.494 15.854 1.00 92.62 109 TRP A CA 1
ATOM 853 C C . TRP A 1 109 ? -10.124 1.832 14.459 1.00 92.62 109 TRP A C 1
ATOM 855 O O . TRP A 1 109 ? -10.828 2.395 13.624 1.00 92.62 109 TRP A O 1
ATOM 865 N N . ARG A 1 110 ? -8.887 1.418 14.156 1.00 92.50 110 ARG A N 1
ATOM 866 C CA . ARG A 1 110 ? -8.289 1.605 12.821 1.00 92.50 110 ARG A CA 1
ATOM 867 C C . ARG A 1 110 ? -9.042 0.845 11.725 1.00 92.50 110 ARG A C 1
ATOM 869 O O . ARG A 1 110 ? -9.010 1.258 10.568 1.00 92.50 110 ARG A O 1
ATOM 876 N N . ALA A 1 111 ? -9.675 -0.278 12.058 1.00 92.25 111 ALA A N 1
ATOM 877 C CA . ALA A 1 111 ? -10.519 -1.022 11.130 1.00 92.25 111 ALA A CA 1
ATOM 878 C C . ALA A 1 111 ? -11.788 -0.233 10.787 1.00 92.25 111 ALA A C 1
ATOM 880 O O . ALA A 1 111 ? -12.116 -0.099 9.611 1.00 92.25 111 ALA A O 1
ATOM 881 N N . LEU A 1 112 ? -12.434 0.367 11.792 1.00 91.06 112 LEU A N 1
ATOM 882 C CA . LEU A 1 112 ? -13.587 1.252 11.602 1.00 91.06 112 LEU A CA 1
ATOM 883 C C . LEU A 1 112 ? -13.242 2.462 10.732 1.00 91.06 112 LEU A C 1
ATOM 885 O O . LEU A 1 112 ? -13.994 2.785 9.814 1.00 91.06 112 LEU A O 1
ATOM 889 N N . GLU A 1 113 ? -12.086 3.092 10.963 1.00 89.75 113 GLU A N 1
ATOM 890 C CA . GLU A 1 113 ? -11.613 4.202 10.124 1.00 89.75 113 GLU A CA 1
ATOM 891 C C . GLU A 1 113 ? -11.452 3.781 8.656 1.00 89.75 113 GLU A C 1
ATOM 893 O O . GLU A 1 113 ? -11.874 4.510 7.758 1.00 89.75 113 GLU A O 1
ATOM 898 N N . LYS A 1 114 ? -10.901 2.586 8.400 1.00 87.06 114 LYS A N 1
ATOM 899 C CA . LYS A 1 114 ? -10.773 2.030 7.040 1.00 87.06 114 LYS A CA 1
ATOM 900 C C . LYS A 1 114 ? -12.114 1.695 6.394 1.00 87.06 114 LYS A C 1
ATOM 902 O O . LYS A 1 114 ? -12.238 1.818 5.182 1.00 87.06 114 LYS A O 1
ATOM 907 N N . LEU A 1 115 ? -13.098 1.281 7.188 1.00 85.88 115 LEU A N 1
ATOM 908 C CA . LEU A 1 115 ? -14.472 1.038 6.740 1.00 85.88 115 LEU A CA 1
ATOM 909 C C . LEU A 1 115 ? -15.279 2.337 6.580 1.00 85.88 115 LEU A C 1
ATOM 911 O O . LEU A 1 115 ? -16.467 2.288 6.266 1.00 85.88 115 LEU A O 1
ATOM 915 N N . HIS A 1 116 ? -14.656 3.502 6.810 1.00 84.88 116 HIS A N 1
ATOM 916 C CA . HIS A 1 116 ? -15.322 4.804 6.865 1.00 84.88 116 HIS A CA 1
ATOM 917 C C . HIS A 1 116 ? -16.526 4.816 7.820 1.00 84.88 116 HIS A C 1
ATOM 919 O O . HIS A 1 116 ? -17.494 5.555 7.626 1.00 84.88 116 HIS A O 1
ATOM 925 N N . TYR A 1 117 ? -16.467 3.995 8.869 1.00 81.81 117 TYR A N 1
ATOM 926 C CA . TYR A 1 117 ? -17.535 3.884 9.841 1.00 81.81 117 TYR A CA 1
ATOM 927 C C . TYR A 1 117 ? -17.458 5.042 10.834 1.00 81.81 117 TYR A C 1
ATOM 929 O O . TYR A 1 117 ? -16.429 5.312 11.453 1.00 81.81 117 TYR A O 1
ATOM 937 N N . SER A 1 118 ? -18.578 5.735 11.006 1.00 76.50 118 SER A N 1
ATOM 938 C CA . SER A 1 118 ? -18.741 6.792 11.998 1.00 76.50 118 SER A CA 1
ATOM 939 C C . SER A 1 118 ? -20.079 6.610 12.685 1.00 76.50 118 SER A C 1
ATOM 941 O O . SER A 1 118 ? -21.068 6.319 12.016 1.00 76.50 118 SER A O 1
ATOM 943 N N . ARG A 1 119 ? -20.146 6.871 13.997 1.00 71.00 119 ARG A N 1
ATOM 944 C CA . ARG A 1 119 ? -21.410 6.828 14.752 1.00 71.00 119 ARG A CA 1
ATOM 945 C C . ARG A 1 119 ? -22.516 7.650 14.087 1.00 71.00 119 ARG A C 1
ATOM 947 O O . ARG A 1 119 ? -23.646 7.199 14.033 1.00 71.00 119 ARG A O 1
ATOM 954 N N . LYS A 1 120 ? -22.188 8.803 13.492 1.00 69.50 120 LYS A N 1
ATOM 955 C CA . LYS A 1 120 ? -23.167 9.626 12.758 1.00 69.50 120 LYS A CA 1
ATOM 956 C C . LYS A 1 120 ? -23.746 8.905 11.538 1.00 69.50 120 LYS A C 1
ATOM 958 O O . LYS A 1 120 ? -24.946 8.974 11.298 1.00 69.50 120 LYS A O 1
ATOM 963 N N . LEU A 1 121 ? -22.892 8.225 10.773 1.00 67.06 121 LEU A N 1
ATOM 964 C CA . LEU A 1 121 ? -23.307 7.453 9.600 1.00 67.06 121 LEU A CA 1
ATOM 965 C C . LEU A 1 121 ? -24.100 6.215 10.011 1.00 67.06 121 LEU A C 1
ATOM 967 O O . LEU A 1 121 ? -25.096 5.899 9.374 1.00 67.06 121 LEU A O 1
ATOM 971 N N . ALA A 1 122 ? -23.694 5.568 11.099 1.00 67.06 122 ALA A N 1
ATOM 972 C CA . ALA A 1 122 ? -24.389 4.426 11.667 1.00 67.06 122 ALA A CA 1
ATOM 973 C C . ALA A 1 122 ? -25.809 4.783 12.114 1.00 67.06 122 ALA A C 1
ATOM 975 O O . ALA A 1 122 ? -26.760 4.113 11.731 1.00 67.06 122 ALA A O 1
ATOM 976 N N . THR A 1 123 ? -25.968 5.883 12.858 1.00 66.38 123 THR A N 1
ATOM 977 C CA . THR A 1 123 ? -27.287 6.372 13.279 1.00 66.38 123 THR A CA 1
ATOM 978 C C . THR A 1 123 ? -28.150 6.743 12.076 1.00 66.38 123 THR A C 1
ATOM 980 O O . THR A 1 123 ? -29.316 6.376 12.043 1.00 66.38 123 THR A O 1
ATOM 983 N N . LYS A 1 124 ? -27.585 7.411 11.060 1.00 68.75 124 LYS A N 1
ATOM 984 C CA . LYS A 1 124 ? -28.311 7.746 9.824 1.00 68.75 124 LYS A CA 1
ATOM 985 C C . LYS A 1 124 ? -28.801 6.495 9.088 1.00 68.75 124 LYS A C 1
ATOM 987 O O . LYS A 1 124 ? -29.975 6.427 8.757 1.00 68.75 124 LYS A O 1
ATOM 992 N N . ARG A 1 125 ? -27.928 5.501 8.888 1.00 66.25 125 ARG A N 1
ATOM 993 C CA . ARG A 1 125 ? -28.281 4.227 8.238 1.00 66.25 125 ARG A CA 1
ATOM 994 C C . ARG A 1 125 ? -29.340 3.458 9.021 1.00 66.25 125 ARG A C 1
ATOM 996 O O . ARG A 1 125 ? -30.268 2.937 8.422 1.00 66.25 125 ARG A O 1
ATOM 1003 N N . ALA A 1 126 ? -29.224 3.425 10.347 1.00 63.97 126 ALA A N 1
ATOM 1004 C CA . ALA A 1 126 ? -30.208 2.777 11.206 1.00 63.97 126 ALA A CA 1
ATOM 1005 C C . ALA A 1 126 ? -31.582 3.461 11.123 1.00 63.97 126 ALA A C 1
ATOM 1007 O O . ALA A 1 126 ? -32.593 2.773 11.054 1.00 63.97 126 ALA A O 1
ATOM 1008 N N . ILE A 1 127 ? -31.616 4.800 11.070 1.00 63.59 127 ILE A N 1
ATOM 1009 C CA . ILE A 1 127 ? -32.853 5.566 10.859 1.00 63.59 127 ILE A CA 1
ATOM 1010 C C . ILE A 1 127 ? -33.460 5.229 9.488 1.00 63.59 127 ILE A C 1
ATOM 1012 O O . ILE A 1 127 ? -34.623 4.841 9.433 1.00 63.59 127 ILE A O 1
ATOM 1016 N N . GLU A 1 128 ? -32.665 5.288 8.414 1.00 69.12 128 GLU A N 1
ATOM 1017 C CA . GLU A 1 128 ? -33.096 4.982 7.035 1.00 69.12 128 GLU A CA 1
ATOM 1018 C C . GLU A 1 128 ? -33.618 3.547 6.865 1.00 69.12 128 GLU A C 1
ATOM 1020 O O . GLU A 1 128 ? -34.508 3.308 6.057 1.00 69.12 128 GLU A O 1
ATOM 1025 N N . GLN A 1 129 ? -33.082 2.586 7.620 1.00 59.72 129 GLN A N 1
ATOM 1026 C CA . GLN A 1 129 ? -33.558 1.198 7.620 1.00 59.72 129 GLN A CA 1
ATOM 1027 C C . GLN A 1 129 ? -34.804 0.982 8.491 1.00 59.72 129 GLN A C 1
ATOM 1029 O O . GLN A 1 129 ? -35.510 -0.007 8.307 1.00 59.72 129 GLN A O 1
ATOM 1034 N N . SER A 1 130 ? -35.054 1.870 9.456 1.00 59.81 130 SER A N 1
ATOM 1035 C CA . SER A 1 130 ? -36.169 1.765 10.403 1.00 59.81 130 SER A CA 1
ATOM 1036 C C . SER A 1 130 ? -37.452 2.462 9.950 1.00 59.81 130 SER A C 1
ATOM 1038 O O . SER A 1 130 ? -38.490 2.199 10.548 1.00 59.81 130 SER A O 1
ATOM 1040 N N . GLU A 1 131 ? -37.405 3.325 8.927 1.00 46.22 131 GLU A N 1
ATOM 1041 C CA . GLU A 1 131 ? -38.607 3.862 8.276 1.00 46.22 131 GLU A CA 1
ATOM 1042 C C . GLU A 1 131 ? -39.228 2.779 7.375 1.00 46.22 131 GLU A C 1
ATOM 1044 O O . GLU A 1 131 ? -38.645 2.433 6.344 1.00 46.22 131 GLU A O 1
ATOM 1049 N N . PRO A 1 132 ? -40.399 2.215 7.727 1.00 52.75 132 PRO A N 1
ATOM 1050 C CA . PRO A 1 132 ? -41.157 1.405 6.792 1.00 52.75 132 PRO A CA 1
ATOM 1051 C C . PRO A 1 132 ? -41.890 2.329 5.806 1.00 52.75 132 PRO A C 1
ATOM 1053 O O . PRO A 1 132 ? -42.364 3.398 6.192 1.00 52.75 132 PRO A O 1
ATOM 1056 N N . LEU A 1 133 ? -41.973 1.901 4.540 1.00 46.78 133 LEU A N 1
ATOM 1057 C CA . LEU A 1 133 ? -42.879 2.474 3.534 1.00 46.78 133 LEU A CA 1
ATOM 1058 C C . LEU A 1 133 ? -44.336 2.479 4.016 1.00 46.78 133 LEU A C 1
ATOM 1060 O O . LEU A 1 133 ? -44.748 1.474 4.644 1.00 46.78 133 LEU A O 1
#

Secondary structure (DSSP, 8-state):
-B--TTSPPPHHHHHHHHHHHHTT--HHHHHHHHTB-HHHHHHHHHHHHHHSSSS----S--SSPPSS-HHHHHHHHHHHHH-TT--HHHHHHHHHHHH-----HHHHHHHHHHTT--HHHHHHHHHHHH---

Foldseek 3Di:
DDDDPPDDDPPVLQVLLVVCVVVVHDLVVNCVVSVHDSVLSVQQNVCCVPPVGSDHDPPDDPDDPQLDDPVLLVQLVVVCLVPVPDDLVVSQVSCCVVPVRRDDSVSSVVSCVVVVRDSVVSVVSNVVVPDDD

InterPro domains:
  IPR009057 Homedomain-like superfamily [SSF46689] (2-114)

Organism: NCBI:txid1150837